Protein AF-A0A8D8IZT9-F1 (afdb_monomer)

Mean predicted aligned error: 2.19 Å

Foldseek 3Di:
DLQPQQVVCLVPPNVPGQFHADDDPPDPAGGERLQQQAPWCRPVPPADCDSNDSRNRDPHRPNDVSSVVVVVVCVVCVVPDPDDDDDDDDQQEDEDDDQQDPDADPCQVVQVVVRVVVQVVVCVPPNDHYYYHHNCVPPHRGHD

Structure (mmCIF, N/CA/C/O backbone):
data_AF-A0A8D8IZT9-F1
#
_entry.id   AF-A0A8D8IZT9-F1
#
loop_
_atom_site.group_PDB
_atom_site.id
_atom_site.type_symbol
_atom_site.label_atom_id
_atom_site.label_alt_id
_atom_site.label_comp_id
_atom_site.label_asym_id
_atom_site.label_entity_id
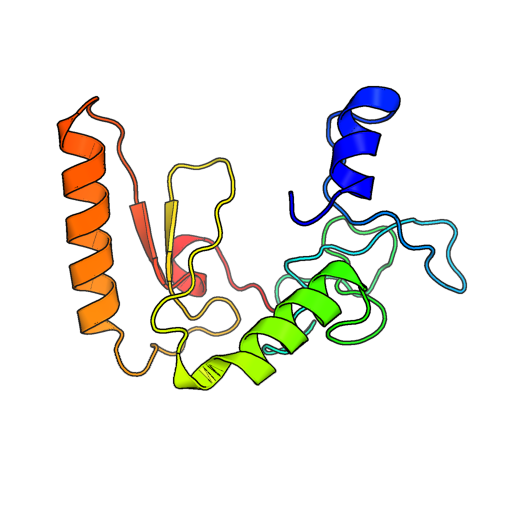_atom_site.label_seq_id
_atom_site.pdbx_PDB_ins_code
_atom_site.Cartn_x
_atom_site.Cartn_y
_atom_site.Cartn_z
_atom_site.occupancy
_atom_site.B_iso_or_equiv
_atom_site.auth_seq_id
_atom_site.auth_comp_id
_atom_site.auth_asym_id
_atom_site.auth_atom_id
_atom_site.pdbx_PDB_model_num
ATOM 1 N N . VAL A 1 1 ? 5.780 13.280 -0.534 1.00 93.25 1 VAL A N 1
ATOM 2 C CA . VAL A 1 1 ? 5.289 12.339 -1.570 1.00 93.25 1 VAL A CA 1
ATOM 3 C C . VAL A 1 1 ? 6.208 11.129 -1.556 1.00 93.25 1 VAL A C 1
ATOM 5 O O . VAL A 1 1 ? 7.409 11.343 -1.535 1.00 93.25 1 VAL A O 1
ATOM 8 N N . PHE A 1 2 ? 5.676 9.905 -1.468 1.00 98.19 2 PHE A N 1
ATOM 9 C CA . PHE A 1 2 ? 6.489 8.684 -1.340 1.00 98.19 2 PHE A CA 1
ATOM 10 C C . PHE A 1 2 ? 7.052 8.207 -2.692 1.00 98.19 2 PHE A C 1
ATOM 12 O O . PHE A 1 2 ? 8.258 8.069 -2.831 1.00 98.19 2 PHE A O 1
ATOM 19 N N . ASN A 1 3 ? 6.189 8.030 -3.697 1.00 98.62 3 ASN A N 1
ATOM 20 C CA . ASN A 1 3 ? 6.567 7.680 -5.070 1.00 98.62 3 ASN A CA 1
ATOM 21 C C . ASN A 1 3 ? 6.642 8.962 -5.918 1.00 98.62 3 ASN A C 1
ATOM 23 O O . ASN A 1 3 ? 5.642 9.376 -6.507 1.00 98.62 3 ASN A O 1
ATOM 27 N N . ILE A 1 4 ? 7.793 9.638 -5.883 1.00 98.69 4 ILE A N 1
ATOM 28 C CA . ILE A 1 4 ? 7.982 10.961 -6.504 1.00 98.69 4 ILE A CA 1
ATOM 29 C C . ILE A 1 4 ? 7.971 10.849 -8.031 1.00 98.69 4 ILE A C 1
ATOM 31 O O . ILE A 1 4 ? 7.215 11.568 -8.680 1.00 98.69 4 ILE A O 1
ATOM 35 N N . ASP A 1 5 ? 8.724 9.901 -8.588 1.00 98.75 5 ASP A N 1
ATOM 36 C CA . ASP A 1 5 ? 8.825 9.714 -10.038 1.00 98.75 5 ASP A CA 1
ATOM 37 C C . ASP A 1 5 ? 7.478 9.315 -10.649 1.00 98.75 5 ASP A C 1
ATOM 39 O O . ASP A 1 5 ? 7.073 9.823 -11.696 1.00 98.75 5 ASP A O 1
ATOM 43 N N . GLY A 1 6 ? 6.750 8.408 -9.986 1.00 98.75 6 GLY A N 1
ATOM 44 C CA . GLY A 1 6 ? 5.405 8.026 -10.400 1.00 98.75 6 GLY A CA 1
ATOM 45 C C . GLY A 1 6 ? 4.441 9.207 -10.332 1.00 98.75 6 GLY A C 1
ATOM 46 O O . GLY A 1 6 ? 3.674 9.407 -11.268 1.00 98.75 6 GLY A O 1
ATOM 47 N N . TYR A 1 7 ? 4.519 10.026 -9.276 1.00 98.75 7 TYR A N 1
ATOM 48 C CA . TYR A 1 7 ? 3.713 11.241 -9.161 1.00 98.75 7 TYR A CA 1
ATOM 49 C C . TYR A 1 7 ? 3.987 12.207 -10.317 1.00 98.75 7 TYR A C 1
ATOM 51 O O . TYR A 1 7 ? 3.044 12.574 -11.011 1.00 98.75 7 TYR A O 1
ATOM 59 N N . GLU A 1 8 ? 5.244 12.564 -10.591 1.00 98.81 8 GLU A N 1
ATOM 60 C CA . GLU A 1 8 ? 5.605 13.431 -11.725 1.00 98.81 8 GLU A CA 1
ATOM 61 C C . GLU A 1 8 ? 5.091 12.869 -13.062 1.00 98.81 8 GLU A C 1
ATOM 63 O O . GLU A 1 8 ? 4.530 13.596 -13.888 1.00 98.81 8 GLU A O 1
ATOM 68 N N . TYR A 1 9 ? 5.212 11.555 -13.260 1.00 98.75 9 TYR A N 1
ATOM 69 C CA . TYR A 1 9 ? 4.749 10.892 -14.476 1.00 98.75 9 TYR A CA 1
ATOM 70 C C . TYR A 1 9 ? 3.236 11.058 -14.706 1.00 98.75 9 TYR A C 1
ATOM 72 O O . TYR A 1 9 ? 2.810 11.180 -15.860 1.00 98.75 9 TYR A O 1
ATOM 80 N N . THR A 1 10 ? 2.436 11.162 -13.634 1.00 98.75 10 THR A N 1
ATOM 81 C CA . THR A 1 10 ? 0.990 11.434 -13.745 1.00 98.75 10 THR A CA 1
ATOM 82 C C . THR A 1 10 ? 0.639 12.824 -14.260 1.00 98.75 10 THR A C 1
ATOM 84 O O . THR A 1 10 ? -0.445 13.005 -14.813 1.00 98.75 10 THR A O 1
ATOM 87 N N . TRP A 1 11 ? 1.539 13.797 -14.124 1.00 98.38 11 TRP A N 1
ATOM 88 C CA . TRP A 1 11 ? 1.327 15.155 -14.631 1.00 98.38 11 TRP A CA 1
ATOM 89 C C . TRP A 1 11 ? 1.752 15.300 -16.086 1.00 98.38 11 TRP A C 1
ATOM 91 O O . TRP A 1 11 ? 1.147 16.055 -16.841 1.00 98.38 11 TRP A O 1
ATOM 101 N N . ASN A 1 12 ? 2.789 14.562 -16.477 1.00 98.25 12 ASN A N 1
ATOM 102 C CA . ASN A 1 12 ? 3.492 14.815 -17.728 1.00 98.25 12 ASN A CA 1
ATOM 103 C C . ASN A 1 12 ? 3.209 13.780 -18.823 1.00 98.25 12 ASN A C 1
ATOM 105 O O . ASN A 1 12 ? 3.534 14.042 -19.986 1.00 98.25 12 ASN A O 1
ATOM 109 N N . ARG A 1 13 ? 2.698 12.586 -18.482 1.00 98.12 13 ARG A N 1
ATOM 110 C CA . ARG A 1 13 ? 2.580 11.459 -19.427 1.00 98.12 13 ARG A CA 1
ATOM 111 C C . ARG A 1 13 ? 1.294 10.652 -19.266 1.00 98.12 13 ARG A C 1
ATOM 113 O O . ARG A 1 13 ? 0.503 10.617 -20.200 1.00 98.12 13 ARG A O 1
ATOM 120 N N . ASP A 1 14 ? 1.096 10.006 -18.120 1.00 98.50 14 ASP A N 1
ATOM 121 C CA . ASP A 1 14 ? -0.040 9.103 -17.896 1.00 98.50 14 ASP A CA 1
ATOM 122 C C . ASP A 1 14 ? -0.672 9.359 -16.533 1.00 98.50 14 ASP A C 1
ATOM 124 O O . ASP A 1 14 ? -0.166 8.924 -15.497 1.00 98.50 14 ASP A O 1
ATOM 128 N N . ARG A 1 15 ? -1.826 10.030 -16.551 1.00 98.69 15 ARG A N 1
ATOM 129 C CA . ARG A 1 15 ? -2.563 10.424 -15.350 1.00 98.69 15 ARG A CA 1
ATOM 130 C C . ARG A 1 15 ? -2.946 9.247 -14.451 1.00 98.69 15 ARG A C 1
ATOM 132 O O . ARG A 1 15 ? -3.136 9.466 -13.252 1.00 98.69 15 ARG A O 1
ATOM 139 N N . MET A 1 16 ? -3.065 8.042 -15.004 1.00 98.50 16 MET A N 1
ATOM 140 C CA . MET A 1 16 ? -3.486 6.839 -14.283 1.00 98.50 16 MET A CA 1
ATOM 141 C C . MET A 1 16 ? -2.308 5.985 -13.798 1.00 98.50 16 MET A C 1
ATOM 143 O O . MET A 1 16 ? -2.525 4.946 -13.171 1.00 98.50 16 MET A O 1
ATOM 147 N N . TRP A 1 17 ? -1.066 6.425 -14.024 1.00 98.69 17 TRP A N 1
ATOM 148 C CA . TRP A 1 17 ? 0.120 5.712 -13.568 1.00 98.69 17 TRP A CA 1
ATOM 149 C C . TRP A 1 17 ? 0.164 5.573 -12.040 1.00 98.69 17 TRP A C 1
ATOM 151 O O . TRP A 1 17 ? -0.065 6.533 -11.304 1.00 98.69 17 TRP A O 1
ATOM 161 N N . ARG A 1 18 ? 0.509 4.372 -11.555 1.00 98.56 18 ARG A N 1
ATOM 162 C CA . ARG A 1 18 ? 0.529 4.060 -10.111 1.00 98.56 18 ARG A CA 1
ATOM 163 C C . ARG A 1 18 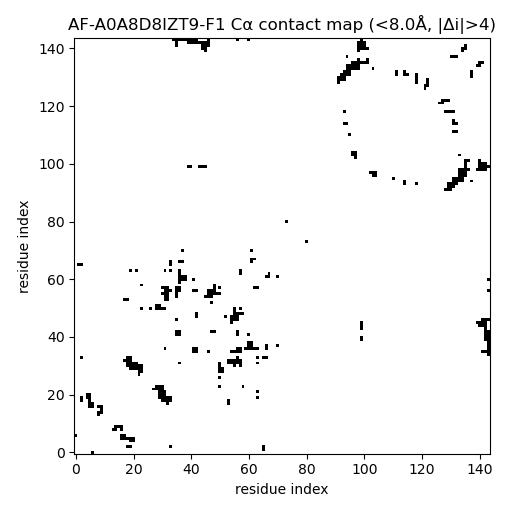? 1.832 3.469 -9.576 1.00 98.56 18 ARG A C 1
ATOM 165 O O . ARG A 1 18 ? 2.085 3.544 -8.375 1.00 98.56 18 ARG A O 1
ATOM 172 N N . LYS A 1 19 ? 2.628 2.840 -10.441 1.00 98.81 19 LYS A N 1
ATOM 173 C CA . LYS A 1 19 ? 3.872 2.157 -10.061 1.00 98.81 19 LYS A CA 1
ATOM 174 C C . LYS A 1 19 ? 5.008 3.159 -9.838 1.00 98.81 19 LYS A C 1
ATOM 176 O O . LYS A 1 19 ? 4.873 4.345 -10.145 1.00 98.81 19 LYS A O 1
ATOM 181 N N . THR A 1 20 ? 6.142 2.699 -9.330 1.00 98.88 20 THR A N 1
ATOM 182 C CA . THR A 1 20 ? 7.413 3.443 -9.411 1.00 98.88 20 THR A CA 1
ATOM 183 C C . THR A 1 20 ? 7.853 3.613 -10.877 1.00 98.88 20 THR A C 1
ATOM 185 O O . THR A 1 20 ? 7.135 3.227 -11.808 1.00 98.88 20 THR A O 1
ATOM 188 N N . ARG A 1 21 ? 9.026 4.209 -11.126 1.00 98.69 21 ARG A N 1
ATOM 189 C CA . ARG A 1 21 ? 9.589 4.383 -12.482 1.00 98.69 21 ARG A CA 1
ATOM 190 C C . ARG A 1 21 ? 10.899 3.623 -12.717 1.00 98.69 21 ARG A C 1
ATOM 192 O O . ARG A 1 21 ? 11.598 3.893 -13.695 1.00 98.69 21 ARG A O 1
ATOM 199 N N . SER A 1 22 ? 11.207 2.642 -11.870 1.00 98.50 22 SER A N 1
ATOM 200 C CA . SER A 1 22 ? 12.375 1.771 -12.017 1.00 98.50 22 SER A CA 1
ATOM 201 C C . SER A 1 22 ? 12.338 0.959 -13.319 1.00 98.50 22 SER A C 1
ATOM 203 O O . SER A 1 22 ? 11.282 0.569 -13.822 1.00 98.50 22 SER A O 1
ATOM 205 N N . LYS A 1 23 ? 13.512 0.704 -13.904 1.00 98.31 23 LYS A N 1
ATOM 206 C CA . LYS A 1 23 ? 13.643 -0.181 -15.070 1.00 98.31 23 LYS A CA 1
ATOM 207 C C . LYS A 1 23 ? 13.771 -1.624 -14.595 1.00 98.31 23 LYS A C 1
ATOM 209 O O . LYS A 1 23 ? 14.592 -1.910 -13.728 1.00 98.31 23 LYS A O 1
ATOM 214 N N . ASN A 1 24 ? 13.020 -2.530 -15.214 1.00 97.56 24 ASN A N 1
ATOM 215 C CA . ASN A 1 24 ? 13.062 -3.952 -14.892 1.00 97.56 24 ASN A CA 1
ATOM 216 C C . ASN A 1 24 ? 14.025 -4.683 -15.837 1.00 97.56 24 ASN A C 1
ATOM 218 O O . ASN A 1 24 ? 13.837 -4.665 -17.051 1.00 97.56 24 ASN A O 1
ATOM 222 N N . SER A 1 25 ? 15.067 -5.323 -15.297 1.00 95.19 25 SER A N 1
ATOM 223 C CA . SER A 1 25 ? 16.046 -6.058 -16.113 1.00 95.19 25 SER A CA 1
ATOM 224 C C . SER A 1 25 ? 15.367 -7.154 -16.943 1.00 95.19 25 SER A C 1
ATOM 226 O O . SER A 1 25 ? 14.527 -7.891 -16.431 1.00 95.19 25 SER A O 1
ATOM 228 N N . GLY A 1 26 ? 15.710 -7.253 -18.230 1.00 95.94 26 GLY A N 1
ATOM 229 C CA . GLY A 1 26 ? 15.110 -8.230 -19.146 1.00 95.94 26 GLY A CA 1
ATOM 230 C C . GLY A 1 26 ? 13.662 -7.934 -19.563 1.00 95.94 26 GLY A C 1
ATOM 231 O O . GLY A 1 26 ? 13.050 -8.763 -20.231 1.00 95.94 26 GLY A O 1
ATOM 232 N N . SER A 1 27 ? 13.105 -6.770 -19.210 1.00 97.19 27 SER A N 1
ATOM 233 C CA . SER A 1 27 ? 11.766 -6.343 -19.624 1.00 97.19 27 SER A CA 1
ATOM 234 C C . SER A 1 27 ? 11.768 -4.897 -20.123 1.00 97.19 27 SER A C 1
ATOM 236 O O . SER A 1 27 ? 12.514 -4.051 -19.638 1.00 97.19 27 SER A O 1
ATOM 238 N N . SER A 1 28 ? 10.899 -4.589 -21.084 1.00 97.62 28 SER A N 1
ATOM 239 C CA . SER A 1 28 ? 10.604 -3.207 -21.486 1.00 97.62 28 SER A CA 1
ATOM 240 C C . SER A 1 28 ? 9.597 -2.521 -20.554 1.00 97.62 28 SER A C 1
ATOM 242 O O . SER A 1 28 ? 9.425 -1.304 -20.621 1.00 97.62 28 SER A O 1
ATOM 244 N N . CYS A 1 29 ? 8.934 -3.280 -19.676 1.00 98.44 29 CYS A N 1
ATOM 245 C CA . CYS A 1 29 ? 7.935 -2.760 -18.753 1.00 98.44 29 CYS A CA 1
ATOM 246 C C . CYS A 1 29 ? 8.584 -2.055 -17.558 1.00 98.44 29 CYS A C 1
ATOM 248 O O . CYS A 1 29 ? 9.575 -2.518 -16.992 1.00 98.44 29 CYS A O 1
ATOM 250 N N . ILE A 1 30 ? 8.002 -0.923 -17.165 1.00 98.69 30 ILE A N 1
ATOM 251 C CA . ILE A 1 30 ? 8.567 -0.003 -16.175 1.00 98.69 30 ILE A CA 1
ATOM 252 C C . ILE A 1 30 ? 7.792 -0.078 -14.862 1.00 98.69 30 ILE A C 1
ATOM 254 O O . ILE A 1 30 ? 6.562 -0.170 -14.861 1.00 98.69 30 ILE A O 1
ATOM 258 N N . GLY A 1 31 ? 8.523 0.023 -13.758 1.00 98.75 31 GLY A N 1
ATOM 259 C CA . GLY A 1 31 ? 7.992 0.221 -12.424 1.00 98.75 31 GLY A CA 1
ATOM 260 C C . GLY A 1 31 ? 7.518 -1.046 -11.730 1.00 98.75 31 GLY A C 1
ATOM 261 O O . GLY A 1 31 ? 7.106 -2.029 -12.357 1.00 98.75 31 GLY A O 1
ATOM 262 N N . THR A 1 32 ? 7.500 -0.939 -10.412 1.00 98.88 32 THR A N 1
ATOM 263 C CA . THR A 1 32 ? 7.012 -1.912 -9.437 1.00 98.88 32 THR A CA 1
ATOM 264 C C . THR A 1 32 ? 5.855 -1.291 -8.663 1.00 98.88 32 THR A C 1
ATOM 266 O O . THR A 1 32 ? 5.815 -0.076 -8.466 1.00 98.88 32 THR A O 1
ATOM 269 N N . ASP A 1 33 ? 4.891 -2.102 -8.232 1.00 98.88 33 ASP A N 1
ATOM 270 C CA . ASP A 1 33 ? 3.876 -1.664 -7.279 1.00 98.88 33 ASP A CA 1
ATOM 271 C C . ASP A 1 33 ? 4.535 -1.479 -5.903 1.00 98.88 33 ASP A C 1
ATOM 273 O O . ASP A 1 33 ? 4.897 -2.474 -5.265 1.00 98.88 33 ASP A O 1
ATOM 277 N N . PRO A 1 34 ? 4.705 -0.238 -5.410 1.00 98.75 34 PRO A N 1
ATOM 278 C CA . PRO A 1 34 ? 5.410 -0.025 -4.153 1.00 98.75 34 PRO A CA 1
ATOM 279 C C . PRO A 1 34 ? 4.716 -0.685 -2.956 1.00 98.75 34 PRO A C 1
ATOM 281 O O . PRO A 1 34 ? 5.386 -1.018 -1.983 1.00 98.75 34 PRO A O 1
ATOM 284 N N . ASN A 1 35 ? 3.398 -0.906 -3.034 1.00 98.88 35 ASN A N 1
ATOM 285 C CA . ASN A 1 35 ? 2.593 -1.532 -1.981 1.00 98.88 35 ASN A CA 1
ATOM 286 C C . ASN A 1 35 ? 2.426 -3.053 -2.187 1.00 98.88 35 ASN A C 1
ATOM 288 O O . ASN A 1 35 ? 1.454 -3.648 -1.715 1.00 98.88 35 ASN A O 1
ATOM 292 N N . ARG A 1 36 ? 3.312 -3.655 -2.988 1.00 98.81 36 ARG A N 1
ATOM 293 C CA . ARG A 1 36 ? 3.558 -5.105 -3.088 1.00 98.81 36 ARG A CA 1
ATOM 294 C C . ARG A 1 36 ? 5.035 -5.446 -2.886 1.00 98.81 36 ARG A C 1
ATOM 296 O O . ARG A 1 36 ? 5.443 -6.585 -3.112 1.00 98.81 36 ARG A O 1
ATOM 303 N N . ASN A 1 37 ? 5.850 -4.453 -2.531 1.00 98.88 37 ASN A N 1
ATOM 304 C CA . ASN A 1 37 ? 7.302 -4.555 -2.512 1.00 98.88 37 ASN A CA 1
ATOM 305 C C . ASN A 1 37 ? 7.878 -4.630 -1.091 1.00 98.88 37 ASN A C 1
ATOM 307 O O . ASN A 1 37 ? 9.083 -4.788 -0.954 1.00 98.88 37 ASN A O 1
ATOM 311 N N . PHE A 1 38 ? 7.081 -4.547 -0.022 1.00 98.81 38 PHE A N 1
ATOM 312 C CA . PHE A 1 38 ? 7.616 -4.678 1.337 1.00 98.81 38 PHE A CA 1
ATOM 313 C C . PHE A 1 38 ? 7.898 -6.141 1.704 1.00 98.81 38 PHE A C 1
ATOM 315 O O . PHE A 1 38 ? 7.331 -7.080 1.146 1.00 98.81 38 PHE A O 1
ATOM 322 N N . ASN A 1 39 ? 8.779 -6.357 2.683 1.00 98.62 39 ASN A N 1
ATOM 323 C CA . ASN A 1 39 ? 9.128 -7.697 3.155 1.00 98.62 39 ASN A CA 1
ATOM 324 C C . ASN A 1 39 ? 8.075 -8.274 4.130 1.00 98.62 39 ASN A C 1
ATOM 326 O O . ASN A 1 39 ? 8.354 -8.513 5.305 1.00 98.62 39 ASN A O 1
ATOM 330 N N . ALA A 1 40 ? 6.843 -8.463 3.649 1.00 98.44 40 ALA A N 1
ATOM 331 C CA . ALA A 1 40 ? 5.718 -9.008 4.412 1.00 98.44 40 ALA A CA 1
ATOM 332 C C . ALA A 1 40 ? 4.949 -10.042 3.573 1.00 98.44 40 ALA A C 1
ATOM 334 O O . ALA A 1 40 ? 4.025 -9.708 2.835 1.00 98.44 40 ALA A O 1
ATOM 335 N N . GLY A 1 41 ? 5.371 -11.310 3.646 1.00 97.94 41 GLY A N 1
ATOM 336 C CA . GLY A 1 41 ? 4.838 -12.367 2.775 1.00 97.94 41 GLY A CA 1
ATOM 337 C C . GLY A 1 41 ? 5.092 -12.093 1.290 1.00 97.94 41 GLY A C 1
ATOM 338 O O . GLY A 1 41 ? 4.292 -12.504 0.456 1.00 97.94 41 GLY A O 1
ATOM 339 N N . TRP A 1 42 ? 6.155 -11.349 0.970 1.00 98.69 42 TRP A N 1
ATOM 340 C CA . TRP A 1 42 ? 6.398 -10.735 -0.336 1.00 98.69 42 TRP A CA 1
ATOM 341 C C . TRP A 1 42 ? 6.070 -11.656 -1.521 1.00 98.69 42 TRP A C 1
ATOM 343 O O . TRP A 1 42 ? 6.546 -12.785 -1.607 1.00 98.69 42 TRP A O 1
ATOM 353 N N . CYS A 1 43 ? 5.241 -11.141 -2.429 1.00 98.31 43 CYS A N 1
ATOM 354 C CA . CYS A 1 43 ? 4.831 -11.788 -3.675 1.00 98.31 43 CYS A CA 1
ATOM 355 C C . CYS A 1 43 ? 4.117 -13.156 -3.551 1.00 98.31 43 CYS A C 1
ATOM 357 O O . CYS A 1 43 ? 4.017 -13.884 -4.535 1.00 98.31 43 CYS A O 1
ATOM 359 N N . THR A 1 44 ? 3.583 -13.512 -2.374 1.00 98.38 44 THR A N 1
ATOM 360 C CA . THR A 1 44 ? 2.897 -14.808 -2.160 1.00 98.38 44 THR A CA 1
ATOM 361 C C . THR A 1 44 ? 1.423 -14.826 -2.574 1.00 98.38 44 THR A C 1
ATOM 363 O O . THR A 1 44 ? 0.927 -15.859 -3.017 1.00 98.38 44 THR A O 1
ATOM 366 N N . VAL A 1 45 ? 0.701 -13.709 -2.436 1.00 98.44 45 VAL A N 1
ATOM 367 C CA . VAL A 1 45 ? -0.729 -13.597 -2.775 1.00 98.44 45 VAL A CA 1
ATOM 368 C C . VAL A 1 45 ? -1.085 -12.164 -3.171 1.00 98.44 45 VAL A C 1
ATOM 370 O O . VAL A 1 45 ? -0.509 -11.208 -2.655 1.00 98.44 45 VAL A O 1
ATOM 373 N N . GLY A 1 46 ? -2.029 -11.992 -4.102 1.00 98.00 46 GLY A N 1
ATOM 374 C CA . GLY A 1 46 ? -2.547 -10.672 -4.497 1.00 98.00 46 GLY A CA 1
ATOM 375 C C . GLY A 1 46 ? -1.513 -9.735 -5.141 1.00 98.00 46 GLY A C 1
ATOM 376 O O . GLY A 1 46 ? -1.727 -8.520 -5.198 1.00 98.00 46 GLY A O 1
ATOM 377 N N . ALA A 1 47 ? -0.400 -10.295 -5.618 1.00 98.56 47 ALA A N 1
ATOM 378 C CA . ALA A 1 47 ? 0.687 -9.623 -6.319 1.00 98.56 47 ALA A CA 1
ATOM 379 C C . ALA A 1 47 ? 1.073 -10.433 -7.567 1.00 98.56 47 ALA A C 1
ATOM 381 O O . ALA A 1 47 ? 0.708 -11.601 -7.692 1.00 98.56 47 ALA A O 1
ATOM 382 N N . SER A 1 48 ? 1.809 -9.821 -8.489 1.00 98.62 48 SER A N 1
ATOM 383 C CA . SER A 1 48 ? 2.240 -10.450 -9.739 1.00 98.62 48 SER A CA 1
ATOM 384 C C . SER A 1 48 ? 3.761 -10.484 -9.844 1.00 98.62 48 SER A C 1
ATOM 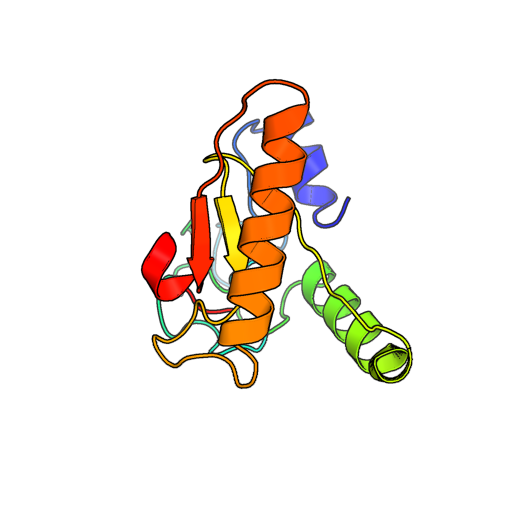386 O O . SER A 1 48 ? 4.423 -9.507 -9.511 1.00 98.62 48 SER A O 1
ATOM 388 N N . SER A 1 49 ? 4.311 -11.561 -10.404 1.00 98.19 49 SER A N 1
ATOM 389 C CA . SER A 1 49 ? 5.723 -11.651 -10.803 1.00 98.19 49 SER A CA 1
ATOM 390 C C . SER A 1 49 ? 5.983 -11.167 -12.238 1.00 98.19 49 SER A C 1
ATOM 392 O O . SER A 1 49 ? 7.134 -11.037 -12.638 1.00 98.19 49 SER A O 1
ATOM 394 N N . ASN A 1 50 ? 4.939 -10.868 -13.021 1.00 98.56 50 ASN A N 1
ATOM 395 C CA . ASN A 1 50 ? 5.070 -10.270 -14.353 1.00 98.56 50 ASN A CA 1
ATOM 396 C C . ASN A 1 50 ? 5.385 -8.758 -14.247 1.00 98.56 50 ASN A C 1
ATOM 398 O O . ASN A 1 50 ? 4.513 -8.031 -13.757 1.00 98.56 50 ASN A O 1
ATOM 402 N N . PRO A 1 51 ? 6.536 -8.264 -14.760 1.00 98.62 51 PRO A N 1
ATOM 403 C CA . PRO A 1 51 ? 6.920 -6.843 -14.724 1.00 98.62 51 PRO A CA 1
ATOM 404 C C . PRO A 1 51 ? 5.934 -5.877 -15.392 1.00 98.62 51 PRO A C 1
ATOM 406 O O . PRO A 1 51 ? 5.887 -4.689 -15.066 1.00 98.62 51 PRO A O 1
ATOM 409 N N . CYS A 1 52 ? 5.133 -6.370 -16.336 1.00 98.38 52 CYS A N 1
ATOM 410 C CA . CYS A 1 52 ? 4.120 -5.579 -17.034 1.00 98.38 52 CYS A CA 1
ATOM 411 C C . CYS A 1 52 ? 2.806 -5.466 -16.260 1.00 98.38 52 CYS A C 1
ATOM 413 O O . CYS A 1 52 ? 1.968 -4.644 -16.614 1.00 98.38 52 CYS A O 1
ATOM 415 N N . SER A 1 53 ? 2.623 -6.262 -15.204 1.00 98.56 53 SER A N 1
ATOM 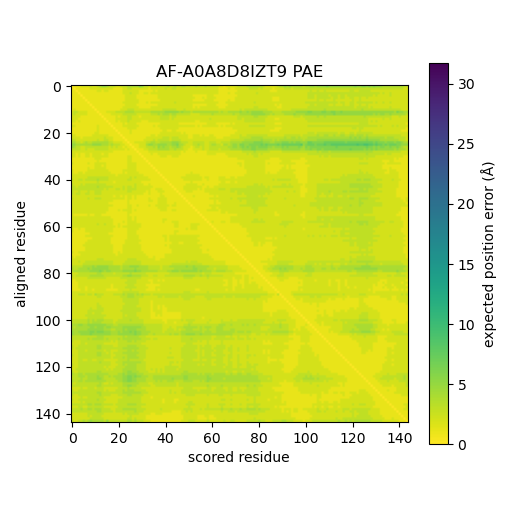416 C CA . SER A 1 53 ? 1.454 -6.133 -14.346 1.00 98.56 53 SER A CA 1
ATOM 417 C C . SER A 1 53 ? 1.502 -4.825 -13.569 1.00 98.56 53 SER A C 1
ATOM 419 O O . SER A 1 53 ? 2.556 -4.371 -13.108 1.00 98.56 53 SER A O 1
ATOM 421 N N . ASP A 1 54 ? 0.322 -4.264 -13.362 1.00 98.56 54 ASP A N 1
ATOM 422 C CA . ASP A 1 54 ? 0.101 -3.173 -12.436 1.00 98.56 54 ASP A CA 1
ATOM 423 C C . ASP A 1 54 ? 0.501 -3.560 -11.010 1.00 98.56 54 ASP A C 1
ATOM 425 O O . ASP A 1 54 ? 1.068 -2.740 -10.300 1.00 98.56 54 ASP A O 1
ATOM 429 N N . THR A 1 55 ? 0.232 -4.800 -10.587 1.00 98.69 55 THR A N 1
ATOM 430 C CA . THR A 1 55 ? 0.536 -5.332 -9.241 1.00 98.69 55 THR A CA 1
ATOM 431 C C . THR A 1 55 ? 1.891 -6.038 -9.173 1.00 98.69 55 THR A C 1
ATOM 433 O O . THR A 1 55 ? 2.081 -6.939 -8.351 1.00 98.69 55 THR A O 1
ATOM 436 N N . TYR A 1 56 ? 2.826 -5.688 -10.061 1.00 98.88 56 TYR A N 1
ATOM 437 C CA . TYR A 1 56 ? 4.157 -6.289 -10.067 1.00 98.88 56 TYR A CA 1
ATOM 438 C C . TYR A 1 56 ? 4.865 -6.079 -8.721 1.00 98.88 56 TYR A C 1
ATOM 440 O O . TYR A 1 56 ? 4.992 -4.944 -8.271 1.00 98.88 56 TYR A O 1
ATOM 448 N N . CYS A 1 57 ? 5.326 -7.159 -8.089 1.00 98.69 57 CYS A N 1
ATOM 449 C CA . CYS A 1 57 ? 5.896 -7.140 -6.738 1.00 98.69 57 CYS A CA 1
ATOM 450 C C . CYS A 1 57 ? 7.372 -6.716 -6.674 1.00 98.69 57 CYS A C 1
ATOM 452 O O . CYS A 1 57 ? 7.905 -6.537 -5.577 1.00 98.69 57 CYS A O 1
ATOM 454 N N . GLY A 1 58 ? 8.030 -6.530 -7.821 1.00 98.62 58 GLY A N 1
ATOM 455 C CA . GLY A 1 58 ? 9.456 -6.212 -7.913 1.00 98.62 58 GLY A CA 1
ATOM 456 C C . GLY A 1 58 ? 10.322 -7.457 -8.090 1.00 98.62 58 GLY A C 1
ATOM 457 O O . GLY A 1 58 ? 9.825 -8.580 -8.119 1.00 98.62 58 GLY A O 1
ATOM 458 N N . SER A 1 59 ? 11.635 -7.265 -8.223 1.00 98.25 59 SER A N 1
ATOM 459 C CA . SER A 1 59 ? 12.593 -8.372 -8.394 1.00 98.25 59 SER A CA 1
ATOM 460 C C . SER A 1 59 ? 12.965 -9.066 -7.080 1.00 98.25 59 SER A C 1
ATOM 462 O O . SER A 1 59 ? 13.479 -10.181 -7.084 1.00 98.25 59 SER A O 1
ATOM 464 N N . SER A 1 60 ? 12.756 -8.383 -5.958 1.00 98.69 60 SER A N 1
ATOM 465 C CA . SER A 1 60 ? 13.023 -8.843 -4.594 1.00 98.69 60 SER A CA 1
ATOM 466 C C . SER A 1 60 ? 12.190 -8.000 -3.620 1.00 98.69 60 SER A C 1
ATOM 468 O O . SER A 1 60 ? 11.769 -6.901 -4.001 1.00 98.69 60 SER A O 1
ATOM 470 N N . PRO A 1 61 ? 11.981 -8.434 -2.363 1.00 98.69 61 PRO A N 1
ATOM 471 C CA . PRO A 1 61 ? 11.446 -7.532 -1.352 1.00 98.69 61 PRO A CA 1
ATOM 472 C C . PRO A 1 61 ? 12.371 -6.318 -1.217 1.00 98.69 61 PRO A C 1
ATOM 474 O O . PRO A 1 61 ? 13.596 -6.451 -1.217 1.00 98.69 61 PRO A O 1
ATOM 477 N N . GLU A 1 62 ? 11.769 -5.141 -1.114 1.00 98.69 62 GLU A N 1
ATOM 478 C CA . GLU A 1 62 ? 12.427 -3.841 -0.997 1.00 98.69 62 GLU A CA 1
ATOM 479 C C . GLU A 1 62 ? 13.399 -3.556 -2.162 1.00 98.69 62 GLU A C 1
ATOM 481 O O . GLU A 1 62 ? 14.460 -2.957 -1.967 1.00 98.69 62 GLU A O 1
ATOM 486 N N . SER A 1 63 ? 13.054 -4.005 -3.379 1.00 98.81 63 SER A N 1
ATOM 487 C CA . SER A 1 63 ? 13.810 -3.694 -4.603 1.00 98.81 63 SER A CA 1
ATOM 488 C C . SER A 1 63 ? 13.737 -2.215 -4.983 1.00 98.81 63 SER A C 1
ATOM 490 O O . SER A 1 63 ? 14.698 -1.679 -5.534 1.00 98.81 63 SER A O 1
ATOM 492 N N . GLU A 1 64 ? 12.619 -1.551 -4.684 1.00 98.88 64 GLU A N 1
ATOM 493 C CA . GLU A 1 64 ? 12.434 -0.130 -4.975 1.00 98.88 64 GLU A CA 1
ATOM 494 C C . GLU A 1 64 ? 13.157 0.728 -3.939 1.00 98.88 64 GLU A C 1
ATOM 496 O O . GLU A 1 64 ? 13.067 0.479 -2.733 1.00 98.88 64 GLU A O 1
ATOM 501 N N . ILE A 1 65 ? 13.858 1.770 -4.391 1.00 98.69 65 ILE A N 1
ATOM 502 C CA . ILE A 1 65 ? 14.626 2.640 -3.495 1.00 98.69 65 ILE A CA 1
ATOM 503 C C . ILE A 1 65 ? 13.706 3.393 -2.525 1.00 98.69 65 ILE A C 1
ATOM 505 O O . ILE A 1 65 ? 14.067 3.605 -1.368 1.00 98.69 65 ILE A O 1
ATOM 509 N N . GLU A 1 66 ? 12.494 3.727 -2.959 1.00 98.75 66 GLU A N 1
ATOM 510 C CA . GLU A 1 66 ? 11.447 4.359 -2.163 1.00 98.75 66 GLU A CA 1
ATOM 511 C C . GLU A 1 66 ? 11.030 3.451 -0.999 1.00 98.75 66 GLU A C 1
ATOM 513 O O . GLU A 1 66 ? 11.094 3.860 0.166 1.00 98.75 66 GLU A O 1
ATOM 518 N N . SER A 1 67 ? 10.684 2.192 -1.292 1.00 98.69 67 SER A N 1
ATOM 519 C CA . SER A 1 67 ? 10.291 1.203 -0.279 1.00 98.69 67 SER A CA 1
ATOM 520 C C . SER A 1 67 ? 11.457 0.855 0.644 1.00 98.69 67 SER A C 1
ATOM 522 O O . SER A 1 67 ? 11.293 0.856 1.866 1.00 98.69 67 SER A O 1
ATOM 524 N N . LYS A 1 68 ? 12.655 0.646 0.088 1.00 98.81 68 LYS A N 1
ATOM 525 C CA . LYS A 1 68 ? 13.880 0.357 0.845 1.00 98.81 68 LYS A CA 1
ATOM 526 C C . LYS A 1 68 ? 14.236 1.476 1.819 1.00 98.81 68 LYS A C 1
ATOM 528 O O . LYS A 1 68 ? 14.554 1.202 2.977 1.00 98.81 68 LYS A O 1
ATOM 533 N N . ASN A 1 69 ? 14.170 2.733 1.383 1.00 98.75 69 ASN A N 1
ATOM 534 C CA . ASN A 1 69 ? 14.488 3.880 2.232 1.00 98.75 69 ASN A CA 1
ATOM 535 C C . ASN A 1 69 ? 13.470 4.046 3.363 1.00 98.75 69 ASN A C 1
ATOM 537 O O . ASN A 1 69 ? 13.874 4.256 4.508 1.00 98.75 69 ASN A O 1
ATOM 541 N N . LEU A 1 70 ? 12.172 3.889 3.082 1.00 98.81 70 LEU A N 1
ATOM 542 C CA . LEU A 1 70 ? 11.144 3.935 4.124 1.00 98.81 70 LEU A CA 1
ATOM 543 C C . LEU A 1 70 ? 11.308 2.789 5.129 1.00 98.81 70 LEU A C 1
ATOM 545 O O . LEU A 1 70 ? 11.272 3.017 6.339 1.00 98.81 70 LEU A O 1
ATOM 549 N N . ALA A 1 71 ? 11.541 1.570 4.646 1.00 98.69 71 ALA A N 1
ATOM 550 C CA . ALA A 1 71 ? 11.746 0.409 5.501 1.00 98.69 71 ALA A CA 1
ATOM 551 C C . ALA A 1 71 ? 13.004 0.565 6.377 1.00 98.69 71 ALA A C 1
ATOM 553 O O . ALA A 1 71 ? 12.954 0.299 7.579 1.00 98.69 71 ALA A O 1
ATOM 554 N N . ASN A 1 72 ? 14.106 1.079 5.818 1.00 98.75 72 ASN A N 1
ATOM 555 C CA . ASN A 1 72 ? 15.317 1.416 6.572 1.00 98.75 72 ASN A CA 1
ATOM 556 C C . ASN A 1 72 ? 15.054 2.483 7.636 1.00 98.75 72 ASN A C 1
ATOM 558 O O . ASN A 1 72 ? 15.446 2.298 8.786 1.00 98.75 72 ASN A O 1
ATOM 562 N N . PHE A 1 73 ? 14.358 3.567 7.288 1.00 98.75 73 PHE A N 1
ATOM 563 C CA . PHE A 1 73 ? 14.012 4.617 8.243 1.00 98.75 73 PHE A CA 1
ATOM 564 C C . PHE A 1 73 ? 13.197 4.061 9.418 1.00 98.75 73 PHE A C 1
ATOM 566 O O . PHE A 1 73 ? 13.523 4.335 10.574 1.00 98.75 73 PHE A O 1
ATOM 573 N N . ILE A 1 74 ? 12.184 3.233 9.143 1.00 98.62 74 ILE A N 1
ATOM 574 C CA . ILE A 1 74 ? 11.366 2.605 10.189 1.00 98.62 74 ILE A CA 1
ATOM 575 C C . ILE A 1 74 ? 12.208 1.657 11.047 1.00 98.62 74 ILE A C 1
ATOM 577 O O . ILE A 1 74 ? 12.111 1.709 12.272 1.00 98.62 74 ILE A O 1
ATOM 581 N N . ARG A 1 75 ? 13.058 0.818 10.438 1.00 98.44 75 ARG A N 1
ATOM 582 C CA . ARG A 1 75 ? 13.953 -0.092 11.174 1.00 98.44 75 ARG A CA 1
ATOM 583 C C . ARG A 1 75 ? 14.879 0.667 12.124 1.00 98.44 75 ARG A C 1
ATOM 585 O O . ARG A 1 75 ? 14.964 0.296 13.292 1.00 98.44 75 ARG A O 1
ATOM 592 N N . THR A 1 76 ? 15.504 1.746 11.656 1.00 98.62 76 THR A N 1
ATOM 593 C CA . THR A 1 76 ? 16.417 2.577 12.459 1.00 98.62 76 THR A CA 1
ATOM 594 C C . THR A 1 76 ? 15.696 3.316 13.588 1.00 98.62 76 THR A C 1
ATOM 596 O O . THR A 1 76 ? 16.263 3.504 14.659 1.00 98.62 76 THR A O 1
ATOM 599 N N . ASN A 1 77 ? 14.431 3.694 13.390 1.00 98.56 77 ASN A N 1
ATOM 600 C CA . ASN A 1 77 ? 13.653 4.490 14.346 1.00 98.56 77 ASN A CA 1
ATOM 601 C C . ASN A 1 77 ? 12.574 3.675 15.084 1.00 98.56 77 ASN A C 1
ATOM 603 O O . ASN A 1 77 ? 11.648 4.237 15.674 1.00 98.56 77 ASN A O 1
ATOM 607 N N . LYS A 1 78 ? 12.677 2.339 15.084 1.00 97.62 78 LYS A N 1
ATOM 608 C CA . LYS A 1 78 ? 11.648 1.438 15.632 1.00 97.62 78 LYS A CA 1
ATOM 609 C C . LYS A 1 78 ? 11.366 1.668 17.121 1.00 97.62 78 LYS A C 1
ATOM 611 O O . LYS A 1 78 ? 10.252 1.436 17.576 1.00 97.62 78 LYS A O 1
ATOM 616 N N . SER A 1 79 ? 12.355 2.124 17.890 1.00 98.12 79 SER A N 1
ATOM 617 C CA . SER A 1 79 ? 12.189 2.401 19.323 1.00 98.12 79 SER A CA 1
ATOM 618 C C . SER A 1 79 ? 11.265 3.593 19.597 1.00 98.12 79 SER A C 1
ATOM 620 O O . SER A 1 79 ? 10.580 3.607 20.624 1.00 98.12 79 SER A O 1
ATOM 622 N N . VAL A 1 80 ? 11.199 4.564 18.680 1.00 98.44 80 VAL A N 1
ATOM 623 C CA . VAL A 1 80 ? 10.441 5.813 18.852 1.00 98.44 80 VAL A CA 1
ATOM 624 C C . VAL A 1 80 ? 9.125 5.834 18.077 1.00 98.44 80 VAL A C 1
ATOM 626 O O . VAL A 1 80 ? 8.158 6.417 18.559 1.00 98.44 80 VAL A O 1
ATOM 629 N N . ILE A 1 81 ? 9.040 5.161 16.926 1.00 98.38 81 ILE A N 1
ATOM 630 C CA . ILE A 1 81 ? 7.802 5.081 16.138 1.00 98.38 81 ILE A CA 1
ATOM 631 C C . ILE A 1 81 ? 6.773 4.221 16.882 1.00 98.38 81 ILE A C 1
ATOM 633 O O . ILE A 1 81 ? 7.004 3.038 17.126 1.00 98.38 81 ILE A O 1
ATOM 637 N N . LYS A 1 82 ? 5.625 4.813 17.236 1.00 98.00 82 LYS A N 1
ATOM 638 C CA . LYS A 1 82 ? 4.532 4.129 17.960 1.00 98.00 82 LYS A CA 1
ATOM 639 C C . LYS A 1 82 ? 3.316 3.802 17.096 1.00 98.00 82 LYS A C 1
ATOM 641 O O . LYS A 1 82 ? 2.546 2.918 17.447 1.00 98.00 82 LYS A O 1
ATOM 646 N N . ALA A 1 83 ? 3.157 4.486 15.968 1.00 98.06 83 ALA A N 1
ATOM 647 C CA . ALA A 1 83 ? 2.093 4.248 15.004 1.00 98.06 83 ALA A CA 1
ATOM 648 C C . ALA A 1 83 ? 2.627 4.435 13.580 1.00 98.06 83 ALA A C 1
ATOM 650 O O . ALA A 1 83 ? 3.503 5.268 13.345 1.00 98.06 83 ALA A O 1
ATOM 651 N N . TYR A 1 84 ? 2.081 3.670 12.637 1.00 98.44 84 TYR A N 1
ATOM 652 C CA . TYR A 1 84 ? 2.357 3.799 11.210 1.00 98.44 84 TYR A CA 1
ATOM 653 C C . TYR A 1 84 ? 1.032 3.957 10.468 1.00 98.44 84 TYR A C 1
ATOM 655 O O . TYR A 1 84 ? 0.172 3.081 10.538 1.00 98.44 84 TYR A O 1
ATOM 663 N N . LEU A 1 85 ? 0.871 5.084 9.777 1.00 98.62 85 LEU A N 1
ATOM 664 C CA . LEU A 1 85 ? -0.307 5.401 8.979 1.00 98.62 85 LEU A CA 1
ATOM 665 C C . LEU A 1 85 ? 0.138 5.620 7.533 1.00 98.62 85 LEU A C 1
ATOM 667 O O . LEU A 1 85 ? 0.983 6.474 7.266 1.00 98.62 85 LEU A O 1
ATOM 671 N N . THR A 1 86 ? -0.446 4.861 6.611 1.00 98.62 86 THR A N 1
ATOM 672 C CA . THR A 1 86 ? -0.314 5.076 5.166 1.00 98.62 86 THR A CA 1
ATOM 673 C C . THR A 1 86 ? -1.672 5.458 4.590 1.00 98.62 86 THR A C 1
ATOM 675 O O . THR A 1 86 ? -2.704 4.951 5.031 1.00 98.62 86 THR A O 1
ATOM 678 N N . VAL A 1 87 ? -1.685 6.382 3.631 1.00 98.62 87 VAL A N 1
ATOM 679 C CA . VAL A 1 87 ? -2.912 6.973 3.086 1.00 98.62 87 VAL A CA 1
ATOM 680 C C . VAL A 1 87 ? -3.005 6.663 1.601 1.00 98.62 87 VAL A C 1
ATOM 682 O O . VAL A 1 87 ? -2.101 6.975 0.829 1.00 98.62 87 VAL A O 1
ATOM 685 N N . HIS A 1 88 ? -4.128 6.068 1.210 1.00 98.75 88 HIS A N 1
ATOM 686 C CA . HIS A 1 88 ? -4.449 5.698 -0.164 1.00 98.75 88 HIS A CA 1
ATOM 687 C C . HIS A 1 88 ? -5.860 6.171 -0.528 1.00 98.75 88 HIS A C 1
ATOM 689 O O . HIS A 1 88 ? -6.635 6.608 0.323 1.00 98.75 88 HIS A O 1
ATOM 695 N N . SER A 1 89 ? -6.194 6.061 -1.811 1.00 98.19 89 SER A N 1
ATOM 696 C CA . SER A 1 89 ? -7.539 6.287 -2.335 1.00 98.19 89 SER A CA 1
ATOM 697 C C . SER A 1 89 ? -7.827 5.284 -3.460 1.00 98.19 89 SER A C 1
ATOM 699 O O . SER A 1 89 ? -6.895 4.719 -4.030 1.00 98.19 89 SER A O 1
ATOM 701 N N . TYR A 1 90 ? -9.080 5.010 -3.814 1.00 98.00 90 TYR A N 1
ATOM 702 C CA . TYR A 1 90 ? -10.334 5.518 -3.240 1.00 98.00 90 TYR A CA 1
ATOM 703 C C . TYR A 1 90 ? -10.980 4.464 -2.316 1.00 98.00 90 TYR A C 1
ATOM 705 O O . TYR A 1 90 ? -10.268 3.708 -1.663 1.00 98.00 90 TYR A O 1
ATOM 713 N N . SER A 1 91 ? -12.312 4.448 -2.227 1.00 98.31 91 SER A N 1
ATOM 714 C CA . SER A 1 91 ? -13.147 3.436 -1.548 1.00 98.31 91 SER A CA 1
ATOM 715 C C . SER A 1 91 ? -13.506 3.686 -0.084 1.00 98.31 91 SER A C 1
ATOM 717 O O . SER A 1 91 ? -14.316 2.937 0.449 1.00 98.31 91 SER A O 1
ATOM 719 N N . GLN A 1 92 ? -12.998 4.750 0.549 1.00 98.69 92 GLN A N 1
ATOM 720 C CA . GLN A 1 92 ? -13.393 5.141 1.916 1.00 98.69 92 GLN A CA 1
ATOM 721 C C . GLN A 1 92 ? -13.236 3.989 2.930 1.00 98.69 92 GLN A C 1
ATOM 723 O O . GLN A 1 92 ? -14.174 3.599 3.627 1.00 98.69 92 GLN A O 1
ATOM 728 N N . LEU A 1 93 ? -12.032 3.419 2.990 1.00 98.75 93 LEU A N 1
ATOM 729 C CA . LEU A 1 93 ? -11.694 2.320 3.894 1.00 98.75 93 LEU A CA 1
ATOM 730 C C . LEU A 1 93 ? -10.671 2.768 4.940 1.00 98.75 93 LEU A C 1
ATOM 732 O O . LEU A 1 93 ? -9.767 3.545 4.634 1.00 98.75 93 LEU A O 1
ATOM 736 N N . LEU A 1 94 ? -10.795 2.242 6.159 1.00 98.81 94 LEU A N 1
ATOM 737 C CA . LEU A 1 94 ? -9.766 2.325 7.196 1.00 98.81 94 LEU A CA 1
ATOM 738 C C . LEU A 1 94 ? -9.328 0.905 7.557 1.00 98.81 94 LEU A C 1
ATOM 740 O O . LEU A 1 94 ? -10.023 0.177 8.262 1.00 98.81 94 LEU A O 1
ATOM 744 N N . LEU A 1 95 ? -8.186 0.496 7.014 1.00 98.75 95 LEU A N 1
ATOM 745 C CA . LEU A 1 95 ? -7.707 -0.880 7.096 1.00 98.75 95 LEU A CA 1
ATOM 746 C C . LEU A 1 95 ? -6.593 -1.019 8.129 1.00 98.75 95 LEU A C 1
ATOM 748 O O . LEU A 1 95 ? -5.784 -0.109 8.311 1.00 98.75 95 LEU A O 1
ATOM 752 N N . PHE A 1 96 ? -6.517 -2.189 8.754 1.00 98.81 96 PHE A N 1
ATOM 753 C CA . PHE A 1 96 ? -5.402 -2.572 9.618 1.00 98.81 96 PHE A CA 1
ATOM 754 C C . PHE A 1 96 ? -4.942 -4.014 9.322 1.00 98.81 96 PHE A C 1
ATOM 756 O O . PHE A 1 96 ? -5.599 -4.724 8.557 1.00 98.81 96 PHE A O 1
ATOM 763 N N . PRO A 1 97 ? -3.790 -4.463 9.853 1.00 98.69 97 PRO A N 1
ATOM 764 C CA . PRO A 1 97 ? -3.266 -5.791 9.546 1.00 98.69 97 PRO A CA 1
ATOM 765 C C . PRO A 1 97 ? -4.152 -6.967 10.008 1.00 98.69 97 PRO A C 1
ATOM 767 O O . PRO A 1 97 ? -4.896 -6.864 10.979 1.00 98.69 97 PRO A O 1
ATOM 770 N N . TYR A 1 98 ? -4.032 -8.140 9.386 1.00 98.56 98 TYR A N 1
ATOM 771 C CA . TYR A 1 98 ? -3.167 -8.439 8.235 1.00 98.56 98 TYR A CA 1
ATOM 772 C C . TYR A 1 98 ? -3.909 -8.334 6.897 1.00 98.56 98 TYR A C 1
ATOM 774 O O . TYR A 1 98 ? -5.131 -8.455 6.829 1.00 98.56 98 TYR A O 1
ATOM 782 N N . SER A 1 99 ? -3.138 -8.122 5.826 1.00 98.62 99 SER A N 1
ATOM 783 C CA . SER A 1 99 ? -3.617 -8.201 4.437 1.00 98.62 99 SER A CA 1
ATOM 784 C C . SER A 1 99 ? -3.091 -9.433 3.705 1.00 98.62 99 SER A C 1
ATOM 786 O O . SER A 1 99 ? -3.797 -9.991 2.877 1.00 98.62 99 SER A O 1
ATOM 788 N N . TYR A 1 100 ? -1.881 -9.906 4.019 1.00 98.44 100 TYR A N 1
ATOM 789 C CA . TYR A 1 100 ? -1.252 -11.025 3.303 1.00 98.44 100 TYR A CA 1
ATOM 790 C C . TYR A 1 100 ? -1.715 -12.412 3.777 1.00 98.44 100 TYR A C 1
ATOM 792 O O . TYR A 1 100 ? -1.337 -13.424 3.196 1.00 98.44 100 TYR A O 1
ATOM 800 N N . LYS A 1 101 ? -2.508 -12.467 4.853 1.00 97.94 101 LYS A N 1
ATOM 801 C CA . LYS A 1 101 ? -3.055 -13.689 5.452 1.00 97.94 101 LYS A CA 1
ATOM 802 C C . LYS A 1 101 ? -4.322 -13.377 6.247 1.00 97.94 101 LYS A C 1
ATOM 804 O O . LYS A 1 101 ? -4.531 -12.227 6.628 1.00 97.94 101 LYS A O 1
ATOM 809 N N . TYR A 1 102 ? -5.127 -14.404 6.516 1.00 98.19 102 TYR A N 1
ATOM 810 C CA . TYR A 1 102 ? -6.392 -14.284 7.253 1.00 98.19 102 TYR A CA 1
ATOM 811 C C . TYR A 1 102 ? -6.254 -14.359 8.779 1.00 98.19 102 TYR A C 1
ATOM 813 O O . TYR A 1 102 ? -7.236 -14.139 9.486 1.00 98.19 102 TYR A O 1
ATOM 821 N N . ASP A 1 103 ? -5.056 -14.632 9.300 1.00 98.25 103 ASP A N 1
ATOM 822 C CA . ASP A 1 103 ? -4.804 -14.586 10.740 1.00 98.25 103 ASP A CA 1
ATOM 823 C C . ASP A 1 103 ? -5.111 -13.196 11.311 1.00 98.25 103 ASP A C 1
ATOM 825 O O . ASP A 1 103 ? -4.866 -12.162 10.681 1.00 98.25 103 ASP A O 1
ATOM 829 N N . LEU A 1 104 ? -5.563 -13.167 12.561 1.00 97.56 104 LEU A N 1
ATOM 830 C CA . LEU A 1 104 ? -5.744 -11.921 13.293 1.00 97.56 104 LEU A CA 1
ATOM 831 C C . LEU A 1 104 ? -4.393 -11.392 13.800 1.00 97.56 104 LEU A C 1
ATOM 833 O O . LEU A 1 104 ? -3.510 -12.150 14.201 1.00 97.56 104 LEU A O 1
ATOM 837 N N . ALA A 1 105 ? -4.233 -10.067 13.805 1.00 97.62 105 ALA A N 1
ATOM 838 C CA . ALA A 1 105 ? -3.112 -9.420 14.481 1.00 97.62 105 ALA A CA 1
ATOM 839 C C . ALA A 1 105 ? -3.183 -9.643 16.004 1.00 97.62 105 ALA A C 1
ATOM 841 O O . ALA A 1 105 ? -4.271 -9.753 16.566 1.00 97.62 105 ALA A O 1
ATOM 842 N N . ALA A 1 106 ? -2.033 -9.637 16.689 1.00 97.31 106 ALA A N 1
ATOM 843 C CA . ALA A 1 106 ? -1.958 -9.884 18.136 1.00 97.31 106 ALA A CA 1
ATOM 844 C C . ALA A 1 106 ? -2.885 -8.974 18.971 1.00 97.31 106 ALA A C 1
AT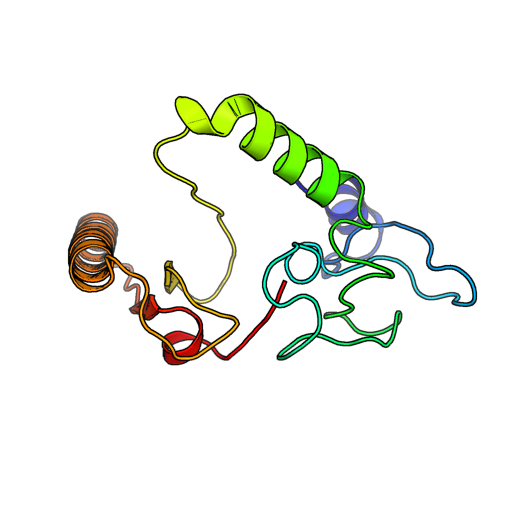OM 846 O O . ALA A 1 106 ? -3.474 -9.421 19.949 1.00 97.31 106 ALA A O 1
ATOM 847 N N . HIS A 1 107 ? -3.065 -7.719 18.546 1.00 97.44 107 HIS A N 1
ATOM 848 C CA . HIS A 1 107 ? -3.932 -6.727 19.194 1.00 97.44 107 HIS A CA 1
ATOM 849 C C . HIS A 1 107 ? -5.183 -6.412 18.353 1.00 97.44 107 HIS A C 1
ATOM 851 O O . HIS A 1 107 ? -5.630 -5.270 18.285 1.00 97.44 107 HIS A O 1
ATOM 857 N N . HIS A 1 108 ? -5.743 -7.415 17.667 1.00 98.31 108 HIS A N 1
ATOM 858 C CA . HIS A 1 108 ? -6.870 -7.234 16.744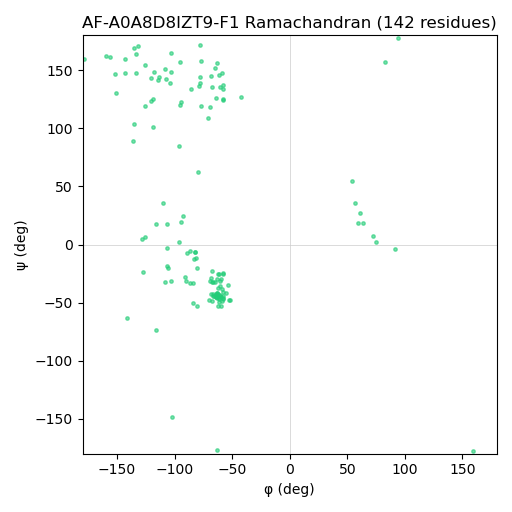 1.00 98.31 108 HIS A CA 1
ATOM 859 C C . HIS A 1 108 ? -8.062 -6.495 17.368 1.00 98.31 108 HIS A C 1
ATOM 861 O O . HIS A 1 108 ? -8.573 -5.558 16.762 1.00 98.31 108 HIS A O 1
ATOM 867 N N . SER A 1 109 ? -8.495 -6.882 18.571 1.00 98.56 109 SER A N 1
ATOM 868 C CA . SER A 1 109 ? -9.653 -6.260 19.230 1.00 98.56 109 SER A CA 1
ATOM 869 C C . SER A 1 109 ? -9.431 -4.774 19.531 1.00 98.56 109 SER A C 1
ATOM 871 O O . SER A 1 109 ? -10.347 -3.968 19.380 1.00 98.56 109 SER A O 1
ATOM 873 N N . GLU A 1 110 ? -8.207 -4.397 19.908 1.00 98.69 110 GLU A N 1
ATOM 874 C CA . GLU A 1 110 ? -7.830 -2.999 20.133 1.00 98.69 110 GLU A CA 1
ATOM 875 C C . GLU A 1 110 ? -7.833 -2.215 18.816 1.00 98.69 110 GLU A C 1
ATOM 877 O O . GLU A 1 110 ? -8.472 -1.167 18.728 1.00 98.69 110 GLU A O 1
ATOM 882 N N . LEU A 1 111 ? -7.203 -2.757 17.766 1.00 98.69 111 LEU A N 1
ATOM 883 C CA . LEU A 1 111 ? -7.210 -2.154 16.429 1.00 98.69 111 LEU A CA 1
ATOM 884 C C . LEU A 1 111 ? -8.633 -1.974 15.899 1.00 98.69 111 LEU A C 1
ATOM 886 O O . LEU A 1 111 ? -8.944 -0.927 15.334 1.00 98.69 111 LEU A O 1
ATOM 890 N N . MET A 1 112 ? -9.512 -2.953 16.122 1.00 98.50 112 MET A N 1
ATOM 891 C CA . MET A 1 112 ? -10.915 -2.857 15.735 1.00 98.50 112 MET A CA 1
ATOM 892 C C . MET A 1 112 ? -11.608 -1.693 16.453 1.00 98.50 112 MET A C 1
ATOM 894 O O . MET A 1 112 ? -12.206 -0.852 15.783 1.00 98.50 112 MET A O 1
ATOM 898 N N . SER A 1 113 ? -11.459 -1.588 17.777 1.00 98.69 113 SER A N 1
ATOM 899 C CA . SER A 1 113 ? -12.029 -0.493 18.577 1.00 98.69 113 SER A CA 1
ATOM 900 C C . SER A 1 113 ? -11.525 0.883 18.121 1.00 98.69 113 SER A C 1
ATOM 902 O O . SER A 1 113 ? -12.320 1.781 17.830 1.00 98.69 113 SER A O 1
ATOM 904 N N . VAL A 1 114 ? -10.205 1.031 17.948 1.00 98.62 114 VAL A N 1
ATOM 905 C CA . VAL A 1 114 ? -9.583 2.270 17.450 1.00 98.62 114 VAL A CA 1
ATOM 906 C C . VAL A 1 114 ? -10.098 2.612 16.051 1.00 98.62 114 VAL A C 1
ATOM 908 O O . VAL A 1 114 ? -10.453 3.761 15.787 1.00 98.62 114 VAL A O 1
ATOM 911 N N . SER A 1 115 ? -10.192 1.620 15.161 1.00 98.44 115 SER A N 1
ATOM 912 C CA . SER A 1 115 ? -10.667 1.811 13.788 1.00 98.44 115 SER A CA 1
ATOM 913 C C . SER A 1 115 ? -12.119 2.300 13.743 1.00 98.44 115 SER A C 1
ATOM 915 O O . SER A 1 115 ? -12.431 3.230 13.000 1.00 98.44 115 SER A O 1
ATOM 917 N N . GLN A 1 116 ? -12.989 1.728 14.582 1.00 98.62 116 GLN A N 1
ATOM 918 C CA . GLN A 1 116 ? -14.403 2.084 14.681 1.00 98.62 116 GLN A CA 1
ATOM 919 C C . GLN A 1 116 ? -14.589 3.490 15.260 1.00 98.62 116 GLN A C 1
ATOM 921 O O . GLN A 1 116 ? -15.367 4.282 14.721 1.00 98.62 116 GLN A O 1
ATOM 926 N N . GLY A 1 117 ? -13.829 3.834 16.305 1.00 98.81 117 GLY A N 1
ATOM 927 C CA . GLY A 1 117 ? -13.802 5.189 16.857 1.00 98.81 117 GLY A CA 1
ATOM 928 C C . GLY A 1 117 ? -13.342 6.225 15.827 1.00 98.81 117 GLY A C 1
ATOM 929 O O . GLY A 1 117 ? -13.978 7.268 15.671 1.00 98.81 117 GLY A O 1
ATOM 930 N N . ALA A 1 118 ? -12.292 5.914 15.060 1.00 98.69 118 ALA A N 1
ATOM 931 C CA . ALA A 1 118 ? -11.760 6.803 14.029 1.00 98.69 118 ALA A CA 1
ATOM 932 C C . ALA A 1 118 ? -12.767 7.072 12.897 1.00 98.69 118 ALA A C 1
ATOM 934 O O . ALA A 1 118 ? -12.973 8.229 12.526 1.00 98.69 118 ALA A O 1
ATOM 935 N N . ILE A 1 119 ? -13.440 6.040 12.369 1.00 98.69 119 ILE A N 1
ATOM 936 C CA . ILE A 1 119 ? -14.444 6.239 11.308 1.00 98.69 119 ILE A CA 1
ATOM 937 C C . ILE A 1 119 ? -15.698 6.961 11.821 1.00 98.69 119 ILE A C 1
ATOM 939 O O . ILE A 1 119 ? -16.311 7.718 11.069 1.00 98.69 119 ILE A O 1
ATOM 943 N N . ALA A 1 120 ? -16.070 6.776 13.094 1.00 98.75 120 ALA A N 1
ATOM 944 C CA . ALA A 1 120 ? -17.169 7.513 13.714 1.00 98.75 120 ALA A CA 1
ATOM 945 C C . ALA A 1 120 ? -16.831 9.006 13.854 1.00 98.75 120 ALA A C 1
ATOM 947 O O . ALA A 1 120 ? -17.644 9.857 13.483 1.00 98.75 120 ALA A O 1
ATOM 948 N N . ALA A 1 121 ? -15.613 9.324 14.305 1.00 98.75 121 ALA A N 1
ATOM 949 C CA . ALA A 1 121 ? -15.116 10.694 14.380 1.00 98.75 121 ALA A CA 1
ATOM 950 C C . ALA A 1 121 ? -15.067 11.354 12.992 1.00 98.75 121 ALA A C 1
ATOM 952 O O . ALA A 1 121 ? -15.589 12.454 12.821 1.00 98.75 121 ALA A O 1
ATOM 953 N N . LEU A 1 122 ? -14.539 10.661 11.977 1.00 98.56 122 LEU A N 1
ATOM 954 C CA . LEU A 1 122 ? -14.514 11.154 10.593 1.00 98.56 122 LEU A CA 1
ATOM 955 C C . LEU A 1 122 ? -15.925 11.464 10.075 1.00 98.56 122 LEU A C 1
ATOM 957 O O . LEU A 1 122 ? -16.165 12.520 9.486 1.00 98.56 122 LEU A O 1
ATOM 961 N N . ARG A 1 123 ? -16.880 10.565 10.333 1.00 98.56 123 ARG A N 1
ATOM 962 C CA . ARG A 1 123 ? -18.276 10.724 9.912 1.00 98.56 123 ARG A CA 1
ATOM 963 C C . ARG A 1 123 ? -18.958 11.934 10.553 1.00 98.56 123 ARG A C 1
ATOM 965 O O . ARG A 1 123 ? -19.853 12.498 9.932 1.00 98.56 123 ARG A O 1
ATOM 972 N N . SER A 1 124 ? -18.564 12.331 11.763 1.00 98.69 124 SER A N 1
ATOM 973 C CA . SER A 1 124 ? -19.245 13.386 12.531 1.00 98.69 124 SER A CA 1
ATOM 974 C C . SER A 1 124 ? -19.248 14.763 11.854 1.00 98.69 124 SER A C 1
ATOM 976 O O . SER A 1 124 ? -20.161 15.545 12.099 1.00 98.69 124 SER A O 1
ATOM 978 N N . LEU A 1 125 ? -18.274 15.047 10.982 1.00 98.44 125 LEU A N 1
ATOM 979 C CA . LEU A 1 125 ? -18.134 16.358 10.346 1.00 98.44 125 LEU A CA 1
ATOM 980 C 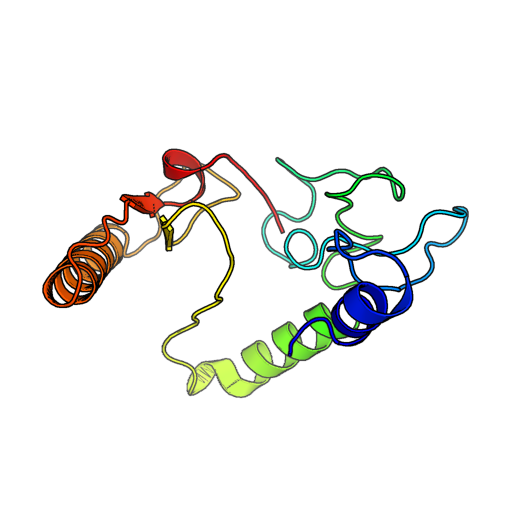C . LEU A 1 125 ? -19.012 16.513 9.093 1.00 98.44 125 LEU A C 1
ATOM 982 O O . LEU A 1 125 ? -19.743 17.491 8.971 1.00 98.44 125 LEU A O 1
ATOM 986 N N . TYR A 1 126 ? -18.949 15.549 8.166 1.00 98.56 126 TYR A N 1
ATOM 987 C CA . TYR A 1 126 ? -19.610 15.643 6.850 1.00 98.56 126 TYR A CA 1
ATOM 988 C C . TYR A 1 126 ? -20.491 14.438 6.492 1.00 98.56 126 TYR A C 1
ATOM 990 O O . TYR A 1 126 ? -20.996 14.339 5.378 1.00 98.56 126 TYR A O 1
ATOM 998 N N . GLY A 1 127 ? -20.669 13.481 7.402 1.00 98.56 127 GLY A N 1
ATOM 999 C CA . GLY A 1 127 ? -21.484 12.289 7.157 1.00 98.56 127 GLY A CA 1
ATOM 1000 C C . GLY A 1 127 ? -20.838 11.232 6.253 1.00 98.56 127 GLY A C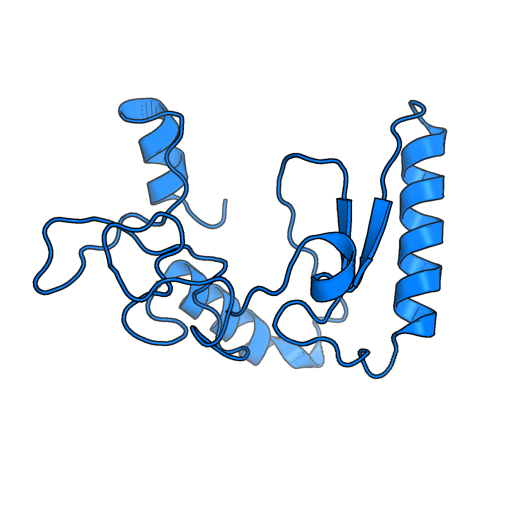 1
ATOM 1001 O O . GLY A 1 127 ? -21.469 10.201 6.003 1.00 98.56 127 GLY A O 1
ATOM 1002 N N . THR A 1 128 ? -19.596 11.435 5.797 1.00 98.62 128 THR A N 1
ATOM 1003 C CA . THR A 1 128 ? -18.856 10.481 4.958 1.00 98.62 128 THR A CA 1
ATOM 1004 C C . THR A 1 128 ? -18.715 9.133 5.661 1.00 98.62 128 THR A C 1
ATOM 1006 O O . THR A 1 128 ? -18.219 9.047 6.784 1.00 98.62 128 THR A O 1
ATOM 1009 N N . LYS A 1 129 ? -19.169 8.060 5.005 1.00 98.62 129 LYS A N 1
ATOM 1010 C CA . LYS A 1 129 ? -19.194 6.708 5.577 1.00 98.62 129 LYS A CA 1
ATOM 1011 C C . LYS A 1 129 ? -17.946 5.929 5.180 1.00 98.62 129 LYS A C 1
ATOM 1013 O O . LYS A 1 129 ? -17.704 5.729 3.993 1.00 98.62 129 LYS A O 1
ATOM 1018 N N . TYR A 1 130 ? -17.201 5.464 6.175 1.00 98.75 130 TYR A N 1
ATOM 1019 C CA . TYR A 1 130 ? -16.067 4.564 5.985 1.00 98.75 130 TYR A CA 1
ATOM 1020 C C . TYR A 1 130 ? -16.403 3.156 6.483 1.00 98.75 130 TYR A C 1
ATOM 1022 O O . TYR A 1 130 ? -17.189 3.004 7.418 1.00 98.75 130 TYR A O 1
ATOM 1030 N N . THR A 1 131 ? -15.780 2.145 5.875 1.00 98.69 131 THR A N 1
ATOM 1031 C CA . THR A 1 131 ? -15.748 0.768 6.404 1.00 98.69 131 THR A CA 1
ATOM 1032 C C . THR A 1 131 ? -14.369 0.504 7.002 1.00 98.69 131 THR A C 1
ATOM 1034 O O . THR A 1 131 ? -13.367 0.914 6.415 1.00 98.69 131 THR A O 1
ATOM 1037 N N . SER A 1 132 ? -14.295 -0.169 8.153 1.00 98.44 132 SER A N 1
ATOM 1038 C CA . SER A 1 132 ? -13.021 -0.539 8.777 1.00 98.44 132 SER A CA 1
ATOM 1039 C C . SER A 1 132 ? -12.907 -2.030 9.071 1.00 98.44 132 SER A C 1
ATOM 1041 O O . SER A 1 132 ? -13.914 -2.719 9.233 1.00 98.44 132 SER A O 1
ATOM 1043 N N . GLY A 1 133 ? -11.672 -2.530 9.123 1.00 98.62 133 GLY A N 1
ATOM 1044 C CA . GLY A 1 133 ? -11.395 -3.930 9.440 1.00 98.62 133 GLY A CA 1
ATOM 1045 C C . GLY A 1 133 ? -10.017 -4.414 8.978 1.00 98.62 133 GLY A C 1
ATOM 1046 O O . GLY A 1 133 ? -9.224 -3.627 8.444 1.00 98.62 133 GLY A O 1
ATOM 1047 N N . PRO A 1 134 ? -9.707 -5.706 9.200 1.00 98.56 134 PRO A N 1
ATOM 1048 C CA . PRO A 1 134 ? -8.460 -6.297 8.742 1.00 98.56 134 PRO A CA 1
ATOM 1049 C C . PRO A 1 134 ? -8.434 -6.373 7.211 1.00 98.56 134 PRO A C 1
ATOM 1051 O O . PRO A 1 134 ? -9.405 -6.802 6.584 1.00 98.56 134 PRO A O 1
ATOM 1054 N N . GLY A 1 135 ? -7.311 -5.995 6.601 1.00 98.62 135 GLY A N 1
ATOM 1055 C CA . GLY A 1 135 ? -7.194 -5.858 5.147 1.00 98.62 135 GLY A CA 1
ATOM 1056 C C . GLY A 1 135 ? -7.652 -7.093 4.365 1.00 98.62 135 GLY A C 1
ATOM 1057 O O . GLY A 1 135 ? -8.478 -6.965 3.465 1.00 98.62 135 GLY A O 1
ATOM 1058 N N . ALA A 1 136 ? -7.213 -8.294 4.751 1.00 98.38 136 ALA A N 1
ATOM 1059 C CA . ALA A 1 136 ? -7.534 -9.522 4.018 1.00 98.38 136 ALA A CA 1
ATOM 1060 C C . ALA A 1 136 ? -9.046 -9.808 3.943 1.00 98.38 136 ALA A C 1
ATOM 1062 O O . ALA A 1 136 ? -9.522 -10.306 2.924 1.00 98.38 136 ALA A O 1
ATOM 1063 N N . ALA A 1 137 ? -9.797 -9.488 5.005 1.00 98.38 137 ALA A N 1
ATOM 1064 C CA . ALA A 1 137 ? -11.238 -9.736 5.075 1.00 98.38 137 ALA A CA 1
ATOM 1065 C C . ALA A 1 137 ? -12.083 -8.553 4.574 1.00 98.38 137 ALA A C 1
ATOM 1067 O O . ALA A 1 137 ? -13.204 -8.758 4.120 1.00 98.38 137 ALA A O 1
ATOM 1068 N N . THR A 1 138 ? -11.574 -7.320 4.670 1.00 98.38 138 THR A N 1
ATOM 1069 C CA . THR A 1 138 ? -12.323 -6.110 4.296 1.00 98.38 138 THR A CA 1
ATOM 1070 C C . THR A 1 138 ? -12.131 -5.713 2.832 1.00 98.38 138 THR A C 1
ATOM 1072 O O . THR A 1 138 ? -13.052 -5.143 2.251 1.00 98.38 138 THR A O 1
ATOM 1075 N N . ILE A 1 139 ? -10.966 -5.989 2.229 1.00 98.00 139 ILE A N 1
ATOM 1076 C CA . ILE A 1 139 ? -10.707 -5.691 0.811 1.00 98.00 139 ILE A CA 1
ATOM 1077 C C . ILE A 1 139 ? -10.464 -6.973 0.005 1.00 98.00 139 ILE A C 1
ATOM 1079 O O . ILE A 1 139 ? -11.332 -7.381 -0.760 1.00 98.00 139 ILE A O 1
ATOM 1083 N N . TYR A 1 140 ? -9.301 -7.600 0.175 1.00 98.00 140 TYR A N 1
ATOM 1084 C CA . TYR A 1 140 ? -8.882 -8.875 -0.409 1.00 98.00 140 TYR A CA 1
ATOM 1085 C C . TYR A 1 140 ? -7.468 -9.227 0.101 1.00 98.00 140 TYR A C 1
ATOM 1087 O O . TYR A 1 140 ? -6.728 -8.329 0.521 1.00 98.00 140 TYR A O 1
ATOM 1095 N N . PRO A 1 141 ? -7.043 -10.503 0.037 1.00 98.38 141 PRO A N 1
ATOM 1096 C CA . PRO A 1 141 ? -5.678 -10.897 0.374 1.00 98.38 141 PRO A CA 1
ATOM 1097 C C . PRO A 1 141 ? -4.632 -10.292 -0.564 1.00 98.38 141 PRO A C 1
ATOM 1099 O O . PRO A 1 141 ? -4.698 -10.465 -1.782 1.00 98.38 141 PRO A O 1
ATOM 1102 N N . ALA A 1 142 ? -3.637 -9.616 0.002 1.00 98.62 142 ALA A N 1
ATOM 1103 C CA . ALA A 1 142 ? -2.539 -9.005 -0.736 1.00 98.62 142 ALA A CA 1
ATOM 1104 C C . ALA A 1 142 ? -1.269 -8.952 0.110 1.00 98.62 142 ALA A C 1
ATOM 1106 O O . ALA A 1 142 ? -1.300 -8.492 1.253 1.00 98.62 142 ALA A O 1
ATOM 1107 N N . ALA A 1 143 ? -0.166 -9.417 -0.468 1.00 98.50 143 ALA A N 1
ATOM 1108 C CA . ALA A 1 143 ? 1.141 -9.445 0.163 1.00 98.50 143 ALA A CA 1
ATOM 1109 C C . ALA A 1 143 ? 2.089 -8.346 -0.317 1.00 98.50 143 ALA A C 1
ATOM 1111 O O . ALA A 1 143 ? 1.886 -7.767 -1.384 1.00 98.50 143 ALA A O 1
ATOM 1112 N N . GLY A 1 144 ? 3.161 -8.143 0.453 1.00 97.12 144 GLY A N 1
ATOM 1113 C CA . GLY A 1 144 ? 4.133 -7.067 0.263 1.00 97.12 144 GLY A CA 1
ATOM 1114 C C . GLY A 1 144 ? 3.615 -5.704 0.687 1.00 97.12 144 GLY A C 1
ATOM 1115 O O . GLY A 1 144 ? 4.178 -4.717 0.160 1.00 97.12 144 GLY A O 1
#

pLDDT: mean 98.41, std 0.65, range [93.25, 98.88]

Nearest PDB structures (foldseek):
  3glj-assembly1_A  TM=9.957E-01  e=8.185E-20  Sus scrofa
  1nsa-assembly1_A  TM=9.998E-01  e=1.482E-19  Sus scrofa
  1zg8-assembly3_C  TM=9.977E-01  e=2.351E-19  Sus scrofa
  1zli-assembly1_A  TM=9.950E-01  e=3.731E-19  Homo sapiens
  4uia-assembly1_A  TM=9.942E-01  e=6.324E-19  Sus scrofa

Radius of gyration: 16.56 Å; Cα contacts (8 Å, |Δi|>4): 234; chains: 1; bounding box: 38×31×42 Å

Solvent-accessible surface area (backbone atoms only — not comparable to full-atom values): 8214 Å² total; per-residue (Å²): 126,79,57,52,62,20,53,55,38,28,78,77,77,39,70,82,55,78,29,41,72,51,81,39,89,99,50,92,35,63,18,29,19,65,79,14,15,35,87,44,65,50,55,71,39,70,37,33,88,49,53,75,41,75,46,4,16,55,94,41,63,39,62,48,68,60,50,34,50,52,53,48,51,47,64,76,40,51,92,75,60,87,77,87,87,86,89,86,80,82,86,51,68,48,70,45,66,32,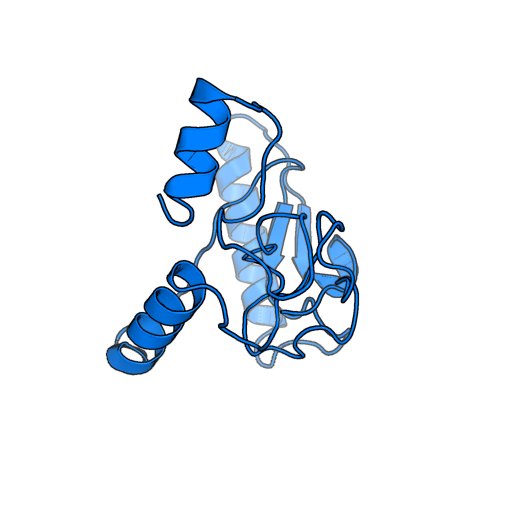26,60,44,86,63,78,40,98,58,41,71,59,54,48,51,53,40,54,54,50,40,52,58,58,21,72,79,77,66,54,77,56,53,64,41,38,24,25,83,70,77,49,52,33,10,28

Secondary structure (DSSP, 8-state):
--SHHHHHHHHHT-TT--S--PBPTT-S-B---GGG-SSSSTTSSS-BS-TTSTTB--SSTT-SHHHHHHHHHHHHTTTT---------SS-EEEES-SSSSSPPTTHHHHHHHHHHHHHHHHHHH----EEEEHHHHT-----

Organism: Culex pipiens (NCBI:txid7175)

Sequence (144 aa):
VFNIDGYEYTWNRDRMWRKTRSKNSGSSCIGTDPNRNFNAGWCTVGASSNPCSDTYCGSSPESEIESKNLANFIRTNKSVIKAYLTVHSYSQLLLFPYSYKYDLAAHHSELMSVSQGAIAALRSLYGTKYTSGPGAATIYPAAG

InterPro domains:
  IPR000834 Peptidase M14, carboxypeptidase A [PF00246] (1-144)
  IPR000834 Peptidase M14, carboxypeptidase A [PS52035] (1-144)
  IPR000834 Peptidase M14, carboxypeptidase A [SM00631] (1-142)
  IPR057247 Zinc carboxypeptidases, zinc-binding region 2 [PS00133] (88-98)